Protein AF-A0A401PPB1-F1 (afdb_monomer)

Radius of gyration: 27.44 Å; Cα contacts (8 Å, |Δi|>4): 222; chains: 1; bounding box: 88×32×55 Å

InterPro domains:
  IPR040235 Nicolin-1 [PTHR31239] (3-130)

Foldseek 3Di:
DQFFKKKWWWALFFWKWKKFFADDPDPPDPDDPDVVNGDIDTFGDGDGQAPDSQDCHSRGDMDMDGQVSTPDRRPRTPDMDIDTDRPHPVPPDTDIHPIDTDHDPPPDPPPPPPVVVPPDDDDDDDDDDDDDDDDDDDD

Secondary structure (DSSP, 8-state):
--EEEEEEEEEB--EEEEEEEE----TT--S---GGG--EEEEEEEEES-SSTTSSTTTT-EEEEEGGGSSS---SEEEEEEEEE---TT-S--EEEEEEEEE--TTSSS---GGGGGGSPPPP---------------

Structure (mmCIF, N/CA/C/O backbone):
data_AF-A0A401PPB1-F1
#
_entry.id   AF-A0A401PPB1-F1
#
loop_
_atom_site.group_PDB
_atom_site.id
_atom_site.type_symbol
_atom_site.label_atom_id
_atom_site.label_alt_id
_atom_site.label_comp_id
_atom_site.label_asym_id
_atom_site.label_entity_id
_atom_site.label_seq_id
_atom_site.pdbx_PDB_ins_code
_atom_site.Cartn_x
_atom_site.Cartn_y
_atom_site.Cartn_z
_atom_site.occupancy
_atom_site.B_iso_or_equiv
_atom_site.auth_seq_id
_atom_site.auth_comp_id
_atom_site.auth_asym_id
_atom_site.auth_atom_id
_atom_site.pdbx_PDB_model_num
ATOM 1 N N . MET A 1 1 ? -7.202 10.306 14.010 1.00 86.56 1 MET A N 1
ATOM 2 C CA . MET A 1 1 ? -7.609 10.169 12.602 1.00 86.56 1 MET A CA 1
ATOM 3 C C . MET A 1 1 ? -8.567 8.999 12.480 1.00 86.56 1 MET A C 1
ATOM 5 O O . MET A 1 1 ? -8.222 7.904 12.927 1.00 86.56 1 MET A O 1
ATOM 9 N N . TYR A 1 2 ? -9.732 9.238 11.881 1.00 91.94 2 TYR A N 1
ATOM 10 C CA . TYR A 1 2 ? -10.663 8.191 11.450 1.00 91.94 2 TYR A CA 1
ATOM 11 C C . TYR A 1 2 ? -10.343 7.862 9.999 1.00 91.94 2 TYR A C 1
ATOM 13 O O . TYR A 1 2 ? -10.771 8.567 9.093 1.00 91.94 2 TYR A O 1
ATOM 21 N N . LEU A 1 3 ? -9.504 6.857 9.761 1.00 95.00 3 LEU A N 1
ATOM 22 C CA . LEU A 1 3 ? -8.960 6.630 8.425 1.00 95.00 3 LEU A CA 1
ATOM 23 C C . LEU A 1 3 ? -10.047 6.084 7.484 1.00 95.00 3 LEU A C 1
ATOM 25 O O . LEU A 1 3 ? -10.689 5.079 7.783 1.00 95.00 3 LEU A O 1
ATOM 29 N N . GLN A 1 4 ? -10.230 6.731 6.337 1.00 96.12 4 GLN A N 1
ATOM 30 C CA . GLN A 1 4 ? -11.158 6.293 5.295 1.00 96.12 4 GLN A CA 1
ATOM 31 C C . GLN A 1 4 ? -10.423 5.623 4.138 1.00 96.12 4 GLN A C 1
ATOM 33 O O . GLN A 1 4 ? -10.776 4.516 3.737 1.00 96.12 4 GLN A O 1
ATOM 38 N N . THR A 1 5 ? -9.385 6.276 3.616 1.00 97.56 5 THR A N 1
ATOM 39 C CA . THR A 1 5 ? -8.666 5.787 2.435 1.00 97.56 5 THR A CA 1
ATOM 40 C C . THR A 1 5 ? -7.186 6.130 2.523 1.00 97.56 5 THR A C 1
ATOM 42 O O . THR A 1 5 ? -6.830 7.239 2.918 1.00 97.56 5 THR A O 1
ATOM 45 N N . ILE A 1 6 ? -6.321 5.201 2.110 1.00 98.31 6 ILE A N 1
ATOM 46 C CA . ILE A 1 6 ? -4.908 5.466 1.811 1.00 98.31 6 ILE A CA 1
ATOM 47 C C . ILE A 1 6 ? -4.720 5.336 0.302 1.00 98.31 6 ILE A C 1
ATOM 49 O O . ILE A 1 6 ? -4.982 4.272 -0.254 1.00 98.31 6 ILE A O 1
ATOM 53 N N . THR A 1 7 ? -4.215 6.374 -0.355 1.00 98.62 7 THR A N 1
ATOM 54 C CA . THR A 1 7 ? -3.801 6.299 -1.761 1.00 98.62 7 THR A CA 1
ATOM 55 C C . THR A 1 7 ? -2.306 6.509 -1.883 1.00 98.62 7 THR A C 1
ATOM 57 O O . THR A 1 7 ? -1.735 7.289 -1.124 1.00 98.62 7 THR A O 1
ATOM 60 N N . PHE A 1 8 ? -1.673 5.846 -2.838 1.00 98.81 8 PHE A N 1
ATOM 61 C CA . PHE A 1 8 ? -0.248 6.007 -3.116 1.00 98.81 8 PHE A CA 1
ATOM 62 C C . PHE A 1 8 ? 0.065 5.545 -4.538 1.00 98.81 8 PHE A C 1
ATOM 64 O O . PHE A 1 8 ? -0.687 4.768 -5.134 1.00 98.81 8 PHE A O 1
ATOM 71 N N . LYS A 1 9 ? 1.197 5.999 -5.066 1.00 98.75 9 LYS A N 1
ATOM 72 C CA . LYS A 1 9 ? 1.798 5.473 -6.287 1.00 98.75 9 LYS A CA 1
ATOM 73 C C . LYS A 1 9 ? 2.811 4.397 -5.917 1.00 98.75 9 LYS A C 1
ATOM 75 O O . LYS A 1 9 ? 3.639 4.600 -5.029 1.00 98.75 9 LYS A O 1
ATOM 80 N N . ASN A 1 10 ? 2.744 3.240 -6.561 1.00 98.50 10 ASN A N 1
ATOM 81 C CA . ASN A 1 10 ? 3.783 2.232 -6.405 1.00 98.50 10 ASN A CA 1
ATOM 82 C C . ASN A 1 10 ? 5.070 2.686 -7.107 1.00 98.50 10 ASN A C 1
ATOM 84 O O . ASN A 1 10 ? 5.008 3.332 -8.150 1.00 98.50 10 ASN A O 1
ATOM 88 N N . TYR A 1 11 ? 6.220 2.323 -6.546 1.00 98.25 11 TYR A N 1
ATOM 89 C CA . TYR A 1 11 ? 7.512 2.427 -7.212 1.00 98.25 11 TYR A CA 1
ATOM 90 C C . TYR A 1 11 ? 8.297 1.137 -6.958 1.00 98.25 11 TYR A C 1
ATOM 92 O O . TYR A 1 11 ? 9.091 1.033 -6.023 1.00 98.25 11 TYR A O 1
ATOM 100 N N . TYR A 1 12 ? 8.024 0.112 -7.767 1.00 98.06 12 TYR A N 1
ATOM 101 C CA . TYR A 1 12 ? 8.669 -1.208 -7.707 1.00 98.06 12 TYR A CA 1
ATOM 102 C C . TYR A 1 12 ? 8.534 -1.948 -6.366 1.00 98.06 12 TYR A C 1
ATOM 104 O O . TYR A 1 12 ? 9.323 -2.846 -6.077 1.00 98.06 12 TYR A O 1
ATOM 112 N N . THR A 1 13 ? 7.541 -1.636 -5.530 1.00 98.44 13 THR A N 1
ATOM 113 C CA . THR A 1 13 ? 7.222 -2.470 -4.361 1.00 98.44 13 THR A CA 1
ATOM 114 C C . THR A 1 13 ? 6.334 -3.629 -4.806 1.00 98.44 13 THR A C 1
ATOM 116 O O . THR A 1 13 ? 5.322 -3.409 -5.465 1.00 98.44 13 THR A O 1
ATOM 119 N N . ALA A 1 14 ? 6.674 -4.867 -4.435 1.00 98.25 14 ALA A N 1
ATOM 120 C CA . ALA A 1 14 ? 5.863 -6.034 -4.789 1.00 98.25 14 ALA A CA 1
ATOM 121 C C . ALA A 1 14 ? 4.727 -6.289 -3.797 1.00 98.25 14 ALA A C 1
ATOM 123 O O . ALA A 1 14 ? 3.614 -6.616 -4.205 1.00 98.25 14 ALA A O 1
ATOM 124 N N . PHE A 1 15 ? 5.003 -6.142 -2.498 1.00 98.56 15 PHE A N 1
ATOM 125 C CA . PHE A 1 15 ? 4.017 -6.368 -1.447 1.00 98.56 15 PHE A CA 1
ATOM 126 C C . PHE A 1 15 ? 4.021 -5.252 -0.411 1.00 98.56 15 PHE A C 1
ATOM 128 O O . PHE A 1 15 ? 5.080 -4.817 0.048 1.00 98.56 15 PHE A O 1
ATOM 135 N N . LEU A 1 16 ? 2.823 -4.872 0.027 1.00 98.69 16 LEU A N 1
ATOM 136 C CA . LEU A 1 16 ? 2.601 -3.902 1.091 1.00 98.69 16 LEU A CA 1
ATOM 137 C C . LEU A 1 16 ? 1.885 -4.553 2.279 1.00 98.69 16 LEU A C 1
ATOM 139 O O . LEU A 1 16 ? 0.871 -5.234 2.139 1.00 98.69 16 LEU A O 1
ATOM 143 N N . THR A 1 17 ? 2.397 -4.316 3.482 1.00 98.75 17 THR A N 1
ATOM 144 C CA . THR A 1 17 ? 1.679 -4.579 4.736 1.00 98.75 17 THR A CA 1
ATOM 145 C C . THR A 1 17 ? 1.489 -3.264 5.477 1.00 98.75 17 THR A C 1
ATOM 147 O O . THR A 1 17 ? 2.457 -2.542 5.709 1.00 98.75 17 THR A O 1
ATOM 150 N N . VAL A 1 18 ? 0.257 -2.973 5.892 1.00 98.50 18 VAL A N 1
ATOM 151 C CA . VAL A 1 18 ? -0.082 -1.766 6.653 1.00 98.50 18 VAL A CA 1
ATOM 152 C C . VAL A 1 18 ? -0.394 -2.153 8.091 1.00 98.50 18 VAL A C 1
ATOM 154 O O . VAL A 1 18 ? -1.207 -3.043 8.364 1.00 98.50 18 VAL A O 1
ATOM 157 N N . ARG A 1 19 ? 0.274 -1.487 9.033 1.00 97.94 19 ARG A N 1
ATOM 158 C CA . ARG A 1 19 ? 0.014 -1.626 10.468 1.00 97.94 19 ARG A CA 1
ATOM 159 C C . ARG A 1 19 ? -0.388 -0.286 11.049 1.00 97.94 19 ARG A C 1
ATOM 161 O O . ARG A 1 19 ? 0.222 0.732 10.741 1.00 97.94 19 ARG A O 1
ATOM 168 N N . LEU A 1 20 ? -1.371 -0.316 11.934 1.00 95.94 20 LEU A N 1
ATOM 169 C CA . LEU A 1 20 ? -1.882 0.850 12.632 1.00 95.94 20 LEU A CA 1
ATOM 170 C C . LEU A 1 20 ? -1.549 0.744 14.112 1.00 95.94 20 LEU A C 1
ATOM 172 O O . LEU A 1 20 ? -1.615 -0.331 14.720 1.00 95.94 20 LEU A O 1
ATOM 176 N N . GLN A 1 21 ? -1.208 1.887 14.682 1.00 93.31 21 GLN A N 1
ATOM 177 C CA . GLN A 1 21 ? -1.150 2.107 16.111 1.00 93.31 21 GLN A CA 1
ATOM 178 C C . GLN A 1 21 ? -2.316 3.028 16.469 1.00 93.31 21 GLN A C 1
ATOM 180 O O . GLN A 1 21 ? -2.421 4.126 15.922 1.00 93.31 21 GLN A O 1
ATOM 185 N N . ARG A 1 22 ? -3.204 2.563 17.348 1.00 88.56 22 ARG A N 1
ATOM 186 C CA . ARG A 1 22 ? -4.431 3.271 17.736 1.00 88.56 22 ARG A CA 1
ATOM 187 C C . ARG A 1 22 ? -4.371 3.679 19.198 1.00 88.56 22 ARG A C 1
ATOM 189 O O . ARG A 1 22 ? -3.715 2.989 19.986 1.00 88.56 22 ARG A O 1
ATOM 196 N N . ARG A 1 23 ? -5.060 4.760 19.560 1.00 81.50 23 ARG A N 1
ATOM 197 C CA . ARG A 1 23 ? -5.293 5.087 20.970 1.00 81.50 23 ARG A CA 1
ATOM 198 C C . ARG A 1 23 ? -6.114 3.962 21.601 1.00 81.50 23 ARG A C 1
ATOM 200 O O . ARG A 1 23 ? -7.036 3.439 20.987 1.00 81.50 23 ARG A O 1
ATOM 207 N N . VAL A 1 24 ? -5.741 3.556 22.808 1.00 70.75 24 VAL A N 1
ATOM 208 C CA . VAL A 1 24 ? -6.564 2.655 23.614 1.00 70.75 24 VAL A CA 1
ATOM 209 C C . VAL A 1 24 ? -7.374 3.540 24.545 1.00 70.75 24 VAL A C 1
ATOM 211 O O . VAL A 1 24 ? -6.808 4.174 25.431 1.00 70.75 24 VAL A O 1
ATOM 214 N N . THR A 1 25 ? -8.676 3.625 24.311 1.00 61.09 25 THR A N 1
ATOM 215 C CA . THR A 1 25 ? -9.634 4.208 25.247 1.00 61.09 25 THR A CA 1
ATOM 216 C C . THR A 1 25 ? -10.049 3.112 26.220 1.00 61.09 25 THR A C 1
ATOM 218 O O . THR A 1 25 ? -10.991 2.365 25.985 1.00 61.09 25 THR A O 1
ATOM 221 N N . THR A 1 26 ? -9.294 2.952 27.305 1.00 56.06 26 THR A N 1
ATOM 222 C CA . THR A 1 26 ? -9.817 2.226 28.466 1.00 56.06 26 THR A CA 1
ATOM 223 C C . THR A 1 26 ? -10.638 3.234 29.257 1.00 56.06 26 THR A C 1
ATOM 225 O O . THR A 1 26 ? -10.080 4.219 29.742 1.00 56.06 26 THR A O 1
ATOM 228 N N . GLU A 1 27 ? -11.950 3.029 29.348 1.00 49.94 27 GLU A N 1
ATOM 229 C CA . GLU A 1 27 ? -12.825 3.853 30.184 1.00 49.94 27 GLU A CA 1
ATOM 230 C C . GLU A 1 27 ? -12.247 3.919 31.613 1.00 49.94 27 GLU A C 1
ATOM 232 O O . GLU A 1 27 ? -12.079 2.893 32.271 1.00 49.94 27 GLU A O 1
ATOM 237 N N . GLY A 1 28 ? -11.872 5.121 32.067 1.00 50.34 28 GLY A N 1
ATOM 238 C CA . GLY A 1 28 ? -11.519 5.393 33.467 1.00 50.34 28 GLY A CA 1
ATOM 239 C C . GLY A 1 28 ? -10.039 5.577 33.834 1.00 50.34 28 GLY A C 1
ATOM 240 O O . GLY A 1 28 ? -9.770 5.849 35.001 1.00 50.34 28 GLY A O 1
ATOM 241 N N . VAL A 1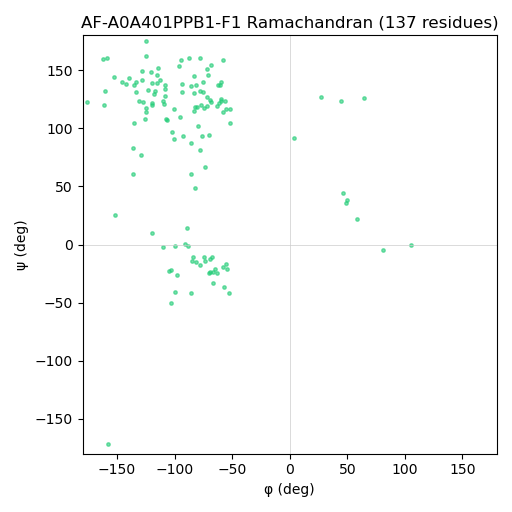 29 ? -9.070 5.491 32.911 1.00 51.81 29 VAL A N 1
ATOM 242 C CA . VAL A 1 29 ? -7.658 5.813 33.234 1.00 51.81 29 VAL A CA 1
ATOM 243 C C . VAL A 1 29 ? -7.082 6.800 32.222 1.00 51.81 29 VAL A C 1
ATOM 245 O O . VAL A 1 29 ? -6.293 6.455 31.344 1.00 51.81 29 VAL A O 1
ATOM 248 N N . GLU A 1 30 ? -7.462 8.067 32.370 1.00 49.19 30 GLU A N 1
ATOM 249 C CA . GLU A 1 30 ? -6.752 9.202 31.775 1.00 49.19 30 GLU A CA 1
ATOM 250 C C . GLU A 1 30 ? -5.446 9.454 32.542 1.00 49.19 30 GLU A C 1
ATOM 252 O O . GLU A 1 30 ? -5.271 10.457 33.221 1.00 49.19 30 GLU A O 1
ATOM 257 N N . MET A 1 31 ? -4.505 8.518 32.466 1.00 52.59 31 MET A N 1
ATOM 258 C CA . MET A 1 31 ? -3.129 8.774 32.874 1.00 52.59 31 MET A CA 1
ATOM 259 C C . MET A 1 31 ? -2.226 8.425 31.712 1.00 52.59 31 MET A C 1
ATOM 261 O O . MET A 1 31 ? -2.233 7.285 31.254 1.00 52.59 31 MET A O 1
ATOM 265 N N . ALA A 1 32 ? -1.521 9.457 31.231 1.00 56.03 32 ALA A N 1
ATOM 266 C CA . ALA A 1 32 ? -0.477 9.452 30.210 1.00 56.03 32 ALA A CA 1
ATOM 267 C C . ALA A 1 32 ? -0.268 8.068 29.586 1.00 56.03 32 ALA A C 1
ATOM 269 O O . ALA A 1 32 ? 0.496 7.267 30.122 1.00 56.03 32 ALA A O 1
ATOM 270 N N . VAL A 1 33 ? -0.981 7.782 28.486 1.00 58.00 33 VAL A N 1
ATOM 271 C CA . VAL A 1 33 ? -0.863 6.507 27.769 1.00 58.00 33 VAL A CA 1
ATOM 272 C C . VAL A 1 33 ? 0.615 6.283 27.484 1.00 58.00 33 VAL A C 1
ATOM 274 O O . VAL A 1 33 ? 1.196 6.943 26.617 1.00 58.00 33 VAL A O 1
ATOM 277 N N . ASP A 1 34 ? 1.237 5.382 28.243 1.00 57.69 34 ASP A N 1
ATOM 278 C CA . ASP A 1 34 ? 2.617 5.004 28.005 1.00 57.69 34 ASP A CA 1
ATOM 279 C C . ASP A 1 34 ? 2.673 4.519 26.556 1.00 57.69 34 ASP A C 1
ATOM 281 O O . ASP A 1 34 ? 1.926 3.617 26.160 1.00 57.69 34 ASP A O 1
ATOM 285 N N . ARG A 1 35 ? 3.535 5.124 25.729 1.00 58.19 35 ARG A N 1
ATOM 286 C CA . ARG A 1 35 ? 3.694 4.704 24.329 1.00 58.19 35 ARG A CA 1
ATOM 287 C C . ARG A 1 35 ? 4.012 3.207 24.232 1.00 58.19 35 ARG A C 1
ATOM 289 O O . ARG A 1 35 ? 3.752 2.615 23.186 1.00 58.19 35 ARG A O 1
ATOM 296 N N . ARG A 1 36 ? 4.516 2.584 25.308 1.00 58.88 36 ARG A N 1
ATOM 297 C CA . ARG A 1 36 ? 4.718 1.130 25.429 1.00 58.88 36 ARG A CA 1
ATOM 298 C C . ARG A 1 36 ? 3.422 0.308 25.369 1.00 58.88 36 ARG A C 1
ATOM 300 O O . ARG A 1 36 ? 3.476 -0.850 24.964 1.00 58.88 36 ARG A O 1
ATOM 307 N N . LEU A 1 37 ? 2.264 0.875 25.715 1.00 63.25 37 LEU A N 1
ATOM 308 C CA . LEU A 1 37 ? 0.956 0.201 25.658 1.00 63.25 37 LEU A CA 1
ATOM 309 C C . LEU A 1 37 ? 0.292 0.267 24.275 1.00 63.25 37 LEU A C 1
ATOM 311 O O . LEU A 1 37 ? -0.644 -0.485 23.993 1.00 63.25 37 LEU A O 1
ATOM 315 N N . LEU A 1 38 ? 0.785 1.126 23.382 1.00 74.19 38 LEU A N 1
ATOM 316 C CA . LEU A 1 38 ? 0.245 1.281 22.039 1.00 74.19 38 LEU A CA 1
ATOM 317 C C . LEU A 1 38 ? 0.681 0.112 21.134 1.00 74.19 38 LEU A C 1
ATOM 319 O O . LEU A 1 38 ? 1.742 0.140 20.502 1.00 74.19 38 LEU A O 1
ATOM 323 N N . LYS A 1 39 ? -0.155 -0.928 21.052 1.00 84.75 39 LYS A N 1
ATOM 324 C CA . LYS A 1 39 ? 0.118 -2.136 20.257 1.00 84.75 39 LYS A CA 1
ATOM 325 C C . LYS A 1 39 ? -0.130 -1.916 18.760 1.00 84.75 39 LYS A C 1
ATOM 327 O O . LYS A 1 39 ? -1.189 -1.454 18.345 1.00 84.75 39 LYS A O 1
ATOM 332 N N . TRP A 1 40 ? 0.831 -2.338 17.938 1.00 93.50 40 TRP A N 1
ATOM 333 C CA . TRP A 1 40 ? 0.714 -2.358 16.478 1.00 93.50 40 TRP A CA 1
ATOM 334 C C . TRP A 1 40 ? -0.197 -3.489 15.998 1.00 93.50 40 TRP A C 1
ATOM 336 O O . TRP A 1 40 ? 0.169 -4.664 16.118 1.00 93.50 40 TRP A O 1
ATOM 346 N N . LYS A 1 41 ? -1.311 -3.151 15.349 1.00 95.31 41 LYS A N 1
ATOM 347 C CA . LYS A 1 41 ? -2.213 -4.121 14.709 1.00 95.31 41 LYS A CA 1
ATOM 348 C C . LYS A 1 41 ? -2.098 -4.034 13.188 1.00 95.31 41 LYS A C 1
ATOM 350 O O . LYS A 1 41 ? -2.017 -2.947 12.633 1.00 95.31 41 LYS A O 1
ATOM 355 N N . THR A 1 42 ? -2.062 -5.174 12.508 1.00 97.81 42 THR A N 1
ATOM 356 C CA . THR A 1 42 ? -2.011 -5.233 11.038 1.00 97.81 42 THR A CA 1
ATOM 357 C C . THR A 1 42 ? -3.409 -5.043 10.465 1.00 97.81 42 THR A C 1
ATOM 359 O O . THR A 1 42 ? -4.267 -5.873 10.751 1.00 97.81 42 THR A O 1
ATOM 362 N N . CYS A 1 43 ? -3.631 -3.984 9.681 1.00 97.19 43 CYS A N 1
ATOM 363 C CA . CYS A 1 43 ? -4.916 -3.729 9.019 1.00 97.19 43 CYS A CA 1
ATOM 364 C C . CYS A 1 43 ? -4.931 -4.205 7.561 1.00 97.19 43 CYS A C 1
ATOM 366 O O . CYS A 1 43 ? -5.985 -4.577 7.073 1.00 97.19 43 CYS A O 1
ATOM 368 N N . ILE A 1 44 ? -3.773 -4.280 6.898 1.00 98.38 44 ILE A N 1
ATOM 369 C CA . ILE A 1 44 ? -3.608 -4.879 5.566 1.00 98.38 44 ILE A CA 1
ATOM 370 C C . ILE A 1 44 ? -2.385 -5.782 5.611 1.00 98.38 44 ILE A C 1
ATOM 372 O O . ILE A 1 44 ? -1.329 -5.369 6.093 1.00 98.38 44 ILE A O 1
ATOM 376 N N . ARG A 1 45 ? -2.503 -7.016 5.118 1.00 98.19 45 ARG A N 1
ATOM 377 C CA . ARG A 1 45 ? -1.423 -8.008 5.152 1.00 98.19 45 ARG A CA 1
ATOM 378 C C . ARG A 1 45 ? -1.045 -8.430 3.738 1.00 98.19 45 ARG A C 1
ATOM 380 O O . ARG A 1 45 ? -1.879 -8.993 3.046 1.00 98.19 45 ARG A O 1
ATOM 387 N N . ASN A 1 46 ? 0.225 -8.242 3.376 1.00 97.69 46 ASN A N 1
ATOM 388 C CA . ASN A 1 46 ? 0.820 -8.701 2.114 1.00 97.69 46 ASN A CA 1
ATOM 389 C C . ASN A 1 46 ? -0.039 -8.399 0.867 1.00 97.69 46 ASN A C 1
ATOM 391 O O . ASN A 1 46 ? -0.199 -9.262 0.007 1.00 97.69 46 ASN A O 1
ATOM 395 N N . MET A 1 47 ? -0.585 -7.186 0.761 1.00 98.31 47 MET A N 1
ATOM 396 C CA . MET A 1 47 ? -1.279 -6.737 -0.446 1.00 98.31 47 MET A CA 1
ATOM 397 C C . MET A 1 47 ? -0.311 -6.783 -1.630 1.00 98.31 47 MET A C 1
ATOM 399 O O . MET A 1 47 ? 0.762 -6.183 -1.565 1.00 98.31 47 MET A O 1
ATOM 403 N N . CYS A 1 48 ? -0.684 -7.509 -2.683 1.00 98.19 48 CYS A N 1
ATOM 404 C CA . CYS A 1 48 ? 0.104 -7.635 -3.903 1.00 98.19 48 CYS A CA 1
ATOM 405 C C . CYS A 1 48 ? -0.037 -6.363 -4.749 1.00 98.19 48 CYS A C 1
ATOM 407 O O . CYS A 1 48 ? -1.145 -6.005 -5.143 1.00 98.19 48 CYS A O 1
ATOM 409 N N . LEU A 1 49 ? 1.082 -5.688 -5.009 1.00 98.38 49 LEU A N 1
ATOM 410 C CA . LEU A 1 49 ? 1.161 -4.495 -5.855 1.00 98.38 49 LEU A CA 1
ATOM 411 C C . LEU A 1 49 ? 1.784 -4.801 -7.227 1.00 98.38 49 LEU A C 1
ATOM 413 O O . LEU A 1 49 ? 1.532 -4.090 -8.194 1.00 98.38 49 LEU A O 1
ATOM 417 N N . MET A 1 50 ? 2.573 -5.876 -7.329 1.00 98.00 50 MET A N 1
ATOM 418 C CA . MET A 1 50 ? 3.137 -6.369 -8.589 1.00 98.00 50 MET A CA 1
ATOM 419 C C . MET A 1 50 ? 2.757 -7.843 -8.771 1.00 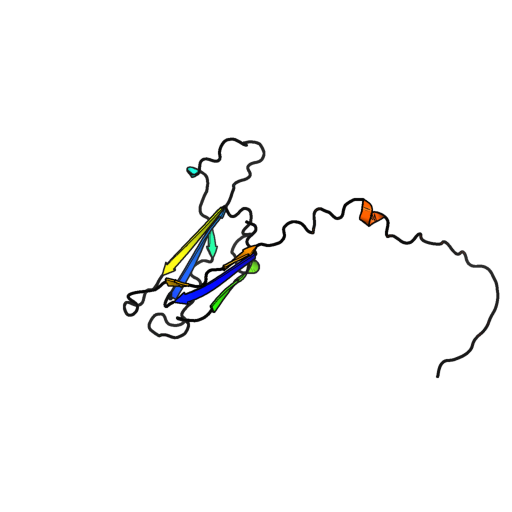98.00 50 MET A C 1
ATOM 421 O O . MET A 1 50 ? 3.247 -8.675 -8.004 1.00 98.00 50 MET A O 1
ATOM 425 N N . PRO A 1 51 ? 1.937 -8.201 -9.780 1.00 96.81 51 PRO A N 1
ATOM 426 C CA . PRO A 1 51 ? 1.527 -9.588 -10.020 1.00 96.81 51 PRO A CA 1
ATOM 427 C C . PRO A 1 51 ? 2.711 -10.539 -10.218 1.00 96.81 51 PRO A C 1
ATOM 429 O O . PRO A 1 51 ? 2.685 -11.678 -9.760 1.00 96.81 51 PRO A O 1
ATOM 432 N N . ASN A 1 52 ? 3.765 -10.050 -10.874 1.00 96.75 52 ASN A N 1
ATOM 433 C CA . ASN A 1 52 ? 5.050 -10.723 -10.962 1.00 96.75 52 ASN A CA 1
ATOM 434 C C . ASN A 1 52 ? 6.155 -9.762 -10.484 1.00 96.75 52 ASN A C 1
ATOM 436 O O . ASN A 1 52 ? 6.505 -8.832 -11.219 1.00 96.75 52 ASN A O 1
ATOM 440 N N . PRO A 1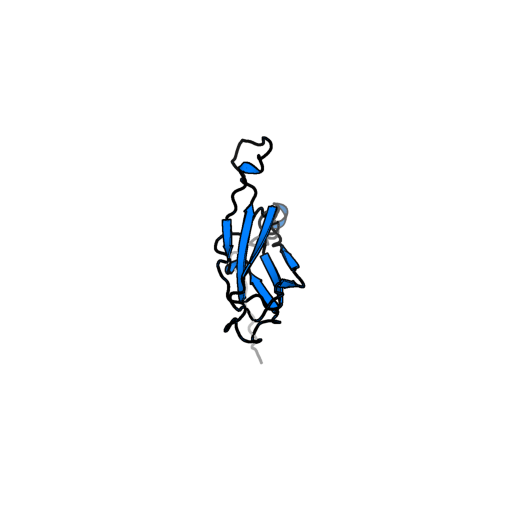 53 ? 6.737 -9.994 -9.291 1.00 96.50 53 PRO A N 1
ATOM 441 C CA . PRO A 1 53 ? 7.781 -9.147 -8.718 1.00 96.50 53 PRO A CA 1
ATOM 442 C C . PRO A 1 53 ? 9.032 -8.993 -9.587 1.00 96.50 53 PRO A C 1
ATOM 444 O O . PRO A 1 53 ? 9.791 -8.058 -9.373 1.00 96.50 53 PRO A O 1
ATOM 447 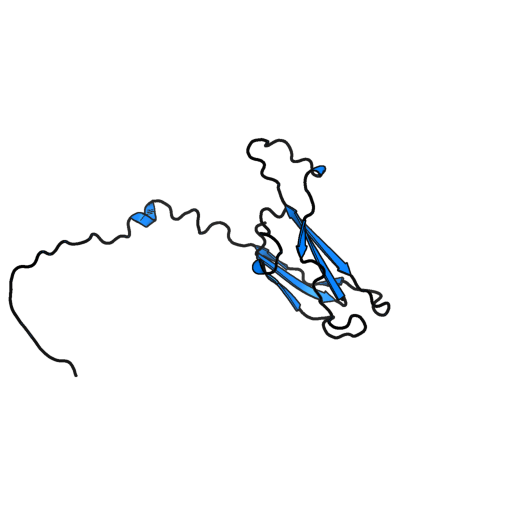N N . HIS A 1 54 ? 9.272 -9.883 -10.553 1.00 96.56 54 HIS A N 1
ATOM 448 C CA . HIS A 1 54 ? 10.447 -9.846 -11.431 1.00 96.56 54 HIS A CA 1
ATOM 449 C C . HIS A 1 54 ? 10.230 -9.055 -12.729 1.00 96.56 54 HIS A C 1
ATOM 451 O O . HIS A 1 54 ? 11.140 -8.966 -13.547 1.00 96.56 54 HIS A O 1
ATOM 457 N N . THR A 1 55 ? 9.041 -8.486 -12.931 1.00 95.44 55 THR A N 1
ATOM 458 C CA . THR A 1 55 ? 8.684 -7.717 -14.135 1.00 95.44 55 THR A CA 1
ATOM 459 C C . THR A 1 55 ? 8.189 -6.332 -13.756 1.00 95.44 55 THR A C 1
ATOM 461 O O . THR A 1 55 ? 7.790 -6.119 -12.620 1.00 95.44 55 THR A O 1
ATOM 464 N N . GLU A 1 56 ? 8.172 -5.391 -14.695 1.00 95.50 56 GLU A N 1
ATOM 465 C CA . GLU A 1 56 ? 7.742 -4.013 -14.427 1.00 95.50 56 GLU A CA 1
ATOM 466 C C . GLU A 1 56 ? 6.218 -3.866 -14.248 1.00 95.50 56 GLU A C 1
ATOM 468 O O . GLU A 1 56 ? 5.743 -2.855 -13.742 1.00 95.50 56 GLU A O 1
ATOM 473 N N . ASN A 1 57 ? 5.419 -4.871 -14.614 1.00 96.94 57 ASN A N 1
ATOM 474 C CA . ASN A 1 57 ? 3.963 -4.757 -14.567 1.00 96.94 57 ASN A CA 1
ATOM 475 C C . ASN A 1 57 ? 3.442 -4.452 -13.144 1.00 96.94 57 ASN A C 1
ATOM 477 O O . ASN A 1 57 ? 3.714 -5.192 -12.196 1.00 96.94 57 ASN A O 1
ATOM 481 N N . GLY A 1 58 ? 2.669 -3.370 -13.005 1.00 93.56 58 GLY A N 1
ATOM 482 C CA . GLY A 1 58 ? 2.136 -2.887 -11.725 1.00 93.56 58 GLY A CA 1
ATOM 48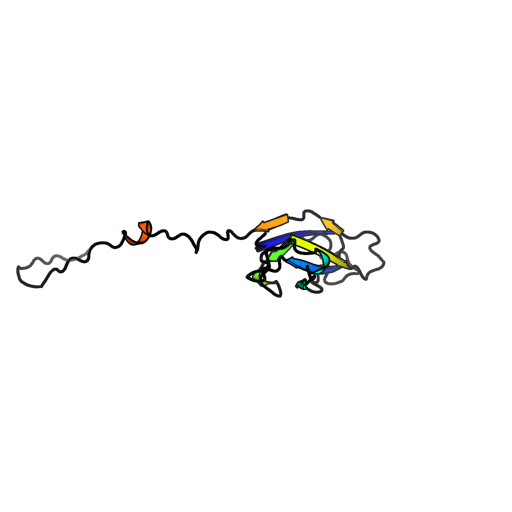3 C C . GLY A 1 58 ? 3.113 -2.059 -10.878 1.00 93.56 58 GLY A C 1
ATOM 484 O O . GLY A 1 58 ? 2.718 -1.522 -9.840 1.00 93.56 58 GLY A O 1
ATOM 485 N N . SER A 1 59 ? 4.374 -1.910 -11.301 1.00 95.81 59 SER A N 1
ATOM 486 C CA . SER A 1 59 ? 5.417 -1.229 -10.519 1.00 95.81 59 SER A CA 1
ATOM 487 C C . SER A 1 59 ? 5.179 0.272 -10.339 1.00 95.81 59 SER A C 1
ATOM 489 O O . SER A 1 59 ? 5.699 0.823 -9.376 1.00 95.81 59 SER A O 1
ATOM 491 N N . GLN A 1 60 ? 4.401 0.903 -11.230 1.00 97.12 60 GLN A N 1
ATOM 492 C CA . GLN A 1 60 ? 4.120 2.348 -11.276 1.00 97.12 60 GLN A CA 1
ATOM 493 C C . GLN A 1 60 ? 2.624 2.685 -11.131 1.00 97.12 60 GLN A C 1
ATOM 495 O O . GLN A 1 60 ? 2.210 3.822 -11.365 1.00 97.12 60 GLN A O 1
ATOM 500 N N . ASN A 1 61 ? 1.789 1.702 -10.781 1.00 98.38 61 ASN A N 1
ATOM 501 C CA . ASN A 1 61 ? 0.347 1.904 -10.677 1.00 98.38 61 ASN A CA 1
ATOM 502 C C . ASN A 1 61 ? -0.015 2.744 -9.445 1.00 98.38 61 ASN A C 1
ATOM 504 O O . ASN A 1 61 ? 0.642 2.671 -8.405 1.00 98.38 61 ASN A O 1
ATOM 508 N N . TYR A 1 62 ? -1.121 3.482 -9.542 1.00 98.62 62 TYR A N 1
ATOM 509 C CA . TYR A 1 62 ? -1.777 4.057 -8.373 1.00 98.62 62 TYR A CA 1
ATOM 510 C C . TYR A 1 62 ? -2.653 3.011 -7.689 1.00 98.62 62 TYR A C 1
ATOM 512 O O . TYR A 1 62 ? -3.391 2.271 -8.343 1.00 98.62 62 TYR A O 1
ATOM 520 N N . PHE A 1 63 ? -2.587 2.987 -6.363 1.00 98.56 63 PHE A N 1
ATOM 521 C CA . PHE A 1 63 ? -3.393 2.126 -5.513 1.00 98.56 63 PHE A CA 1
ATOM 522 C C . PHE A 1 63 ? -4.227 2.961 -4.550 1.00 98.56 63 PHE A C 1
ATOM 524 O O . PHE A 1 63 ? -3.811 4.029 -4.098 1.00 98.56 63 PHE A O 1
ATOM 531 N N . SER A 1 64 ? -5.398 2.429 -4.217 1.00 98.38 64 SER A N 1
ATOM 532 C CA . SER A 1 64 ? -6.293 2.963 -3.201 1.00 98.38 64 SER A CA 1
ATOM 533 C C . SER A 1 64 ? -6.697 1.823 -2.280 1.00 98.38 64 SER A C 1
ATOM 535 O O . SER A 1 64 ? -7.205 0.807 -2.750 1.00 98.38 64 SER A O 1
ATOM 537 N N . ILE A 1 65 ? -6.442 1.995 -0.986 1.00 98.25 65 ILE A N 1
ATOM 538 C CA . ILE A 1 65 ? -6.869 1.091 0.077 1.00 98.25 65 ILE A CA 1
ATOM 539 C C . ILE A 1 65 ? -7.995 1.786 0.821 1.00 98.25 65 ILE A C 1
ATOM 541 O O . ILE A 1 65 ? -7.744 2.747 1.553 1.00 98.25 65 ILE A O 1
ATOM 545 N N . SER A 1 66 ? -9.216 1.310 0.629 1.00 97.38 66 SER A N 1
ATOM 546 C CA . SER A 1 66 ? -10.393 1.821 1.320 1.00 97.38 66 SER A CA 1
ATOM 547 C C . SER A 1 66 ? -10.612 1.109 2.656 1.00 97.38 66 SER A C 1
ATOM 549 O O . SER A 1 66 ? -10.073 0.032 2.927 1.00 97.38 66 SER A O 1
ATOM 551 N N . ARG A 1 67 ? -11.387 1.751 3.528 1.00 96.06 67 ARG A N 1
ATOM 552 C CA . ARG A 1 67 ? -11.700 1.291 4.884 1.00 96.06 67 ARG A CA 1
ATOM 553 C C . ARG A 1 67 ? -12.255 -0.134 4.937 1.00 96.06 67 ARG A C 1
ATOM 555 O O . ARG A 1 67 ? -11.828 -0.916 5.778 1.00 96.06 67 ARG A O 1
ATOM 562 N N . ASP A 1 68 ? -13.141 -0.479 4.011 1.00 96.00 68 ASP A N 1
ATOM 563 C CA . ASP A 1 68 ? -13.783 -1.793 3.866 1.00 96.00 68 ASP A CA 1
ATOM 564 C C . ASP A 1 68 ? -12.803 -2.924 3.519 1.00 96.00 68 ASP A C 1
ATOM 566 O O . ASP A 1 68 ? -13.076 -4.091 3.790 1.00 96.00 68 ASP A O 1
ATOM 570 N N . GLN A 1 69 ? -11.631 -2.594 2.972 1.00 96.88 69 GLN A N 1
ATOM 571 C CA . GLN A 1 69 ? -10.577 -3.571 2.688 1.00 96.88 69 GLN A CA 1
ATOM 572 C C . GLN A 1 69 ? -9.703 -3.870 3.916 1.00 96.88 69 GLN A C 1
ATOM 574 O O . GLN A 1 69 ? -8.874 -4.786 3.881 1.00 96.88 69 GLN A O 1
ATOM 579 N N . MET A 1 70 ? -9.839 -3.094 4.998 1.00 97.06 70 MET A N 1
ATOM 580 C CA . MET A 1 70 ? -9.033 -3.248 6.205 1.00 97.06 70 MET A CA 1
ATOM 581 C C . MET A 1 70 ? -9.594 -4.336 7.123 1.00 97.06 70 MET A C 1
ATOM 583 O O . MET A 1 70 ? -10.793 -4.502 7.290 1.00 97.06 70 MET A O 1
ATOM 587 N N . LEU A 1 71 ? -8.699 -5.058 7.797 1.00 96.94 71 LEU A N 1
ATOM 588 C CA . LEU A 1 71 ? -9.053 -6.169 8.691 1.00 96.94 71 LEU A CA 1
ATOM 589 C C . LEU A 1 71 ? -9.817 -5.745 9.962 1.00 96.94 71 LEU A C 1
ATOM 591 O O . LEU A 1 71 ? -10.245 -6.608 10.727 1.00 96.94 71 LEU A O 1
ATOM 595 N N . PHE A 1 72 ? -9.895 -4.447 10.253 1.00 94.12 72 PHE A N 1
ATOM 596 C CA . PHE A 1 72 ? -10.629 -3.875 11.379 1.00 94.12 72 PHE A CA 1
ATOM 597 C C . PHE A 1 72 ? -10.858 -2.377 11.147 1.00 94.12 72 PHE A C 1
ATOM 599 O O . PHE A 1 72 ? -10.072 -1.748 10.438 1.00 94.12 72 PHE A O 1
ATOM 606 N N . GLU A 1 73 ? -11.845 -1.802 11.841 1.00 93.12 73 GLU A N 1
ATOM 607 C CA . GLU A 1 73 ? -12.155 -0.366 11.792 1.00 93.12 73 GLU A CA 1
ATOM 608 C C . GLU A 1 73 ? -10.946 0.504 12.207 1.00 93.12 73 GLU A C 1
ATOM 610 O O . GLU A 1 73 ? -10.471 0.433 13.358 1.00 93.12 73 GLU A O 1
ATOM 615 N N . PRO A 1 74 ? -10.386 1.302 11.282 1.00 93.50 74 PRO A N 1
ATOM 616 C CA . PRO A 1 74 ? -9.163 2.063 11.499 1.00 93.50 74 PRO A CA 1
ATOM 617 C C . PRO A 1 74 ? -9.453 3.416 12.173 1.00 93.50 74 PRO A C 1
ATOM 619 O O . PRO A 1 74 ? -9.136 4.482 11.639 1.00 93.50 74 PRO A O 1
ATOM 622 N N . ASP A 1 75 ? -10.029 3.355 13.371 1.00 92.12 75 ASP A N 1
ATOM 623 C CA . ASP A 1 75 ? -10.372 4.524 14.188 1.00 92.12 75 ASP A CA 1
ATOM 624 C C . ASP A 1 75 ? -9.285 4.869 15.192 1.00 92.12 75 ASP A C 1
ATOM 626 O O . ASP A 1 75 ? -8.428 4.039 15.515 1.00 92.12 75 ASP A O 1
ATOM 630 N N . ASP A 1 76 ? -9.296 6.119 15.656 1.00 89.94 76 ASP A N 1
ATOM 631 C CA . ASP A 1 76 ? -8.320 6.645 16.611 1.00 89.94 76 ASP A CA 1
ATOM 632 C C . ASP A 1 76 ? -6.865 6.337 16.221 1.00 89.94 76 ASP A C 1
ATOM 634 O O . ASP A 1 76 ? -6.002 6.060 17.066 1.00 89.94 76 ASP A O 1
ATOM 638 N N . VAL A 1 77 ? -6.582 6.357 14.913 1.00 92.38 77 VAL A N 1
ATOM 639 C CA . VAL A 1 77 ? -5.251 6.071 14.382 1.00 92.38 77 VAL A CA 1
ATOM 640 C C . VAL A 1 77 ? -4.323 7.208 14.777 1.00 92.38 77 VAL A C 1
ATOM 642 O O . VAL A 1 77 ? -4.581 8.377 14.482 1.00 92.38 77 VAL A O 1
ATOM 645 N N . MET A 1 78 ? -3.240 6.831 15.450 1.00 92.50 78 MET A N 1
ATOM 646 C CA . MET A 1 78 ? -2.161 7.719 15.874 1.00 92.50 78 MET A CA 1
ATOM 647 C C . MET A 1 78 ? -0.972 7.618 14.919 1.00 92.50 78 MET A C 1
ATOM 649 O O . MET A 1 78 ? -0.368 8.627 14.576 1.00 92.50 78 MET A O 1
ATOM 653 N N . THR A 1 79 ? -0.648 6.396 14.480 1.00 94.31 79 THR A N 1
ATOM 654 C CA . THR A 1 79 ? 0.504 6.144 13.607 1.00 94.31 79 THR A CA 1
ATOM 655 C C . THR A 1 79 ? 0.179 5.067 12.580 1.00 94.31 79 THR A C 1
ATOM 657 O O . THR A 1 79 ? -0.380 4.019 12.918 1.00 94.31 79 THR A O 1
ATOM 660 N N . VAL A 1 80 ? 0.609 5.292 11.339 1.00 96.38 80 VAL A N 1
ATOM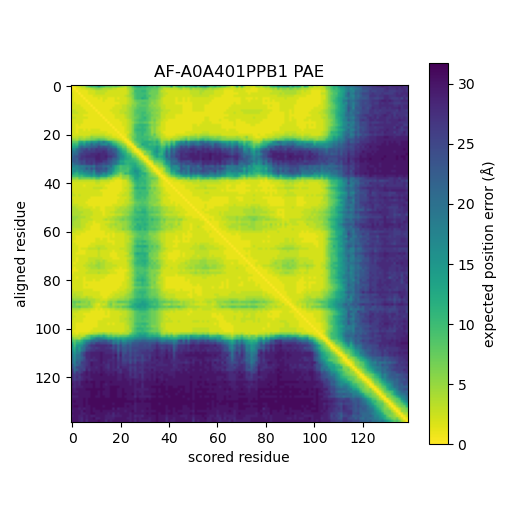 661 C CA . VAL A 1 80 ? 0.563 4.315 10.246 1.00 96.38 80 VAL A CA 1
ATOM 662 C C . VAL A 1 80 ? 1.981 3.839 9.947 1.00 96.38 80 VAL A C 1
ATOM 664 O O . VAL A 1 80 ? 2.908 4.638 9.850 1.00 96.38 80 VAL A O 1
ATOM 667 N N . ARG A 1 81 ? 2.164 2.527 9.797 1.00 97.56 81 ARG A N 1
ATOM 668 C CA . ARG A 1 81 ? 3.422 1.916 9.358 1.00 97.56 81 ARG A CA 1
ATOM 669 C C . ARG A 1 81 ? 3.186 1.145 8.070 1.00 97.56 81 ARG A C 1
ATOM 671 O O . ARG A 1 81 ? 2.417 0.184 8.057 1.00 97.56 81 ARG A O 1
ATOM 678 N N . LEU A 1 82 ? 3.903 1.546 7.028 1.00 98.38 82 LEU A N 1
ATOM 679 C CA . LEU A 1 82 ? 3.910 0.912 5.715 1.00 98.38 82 LEU A CA 1
ATOM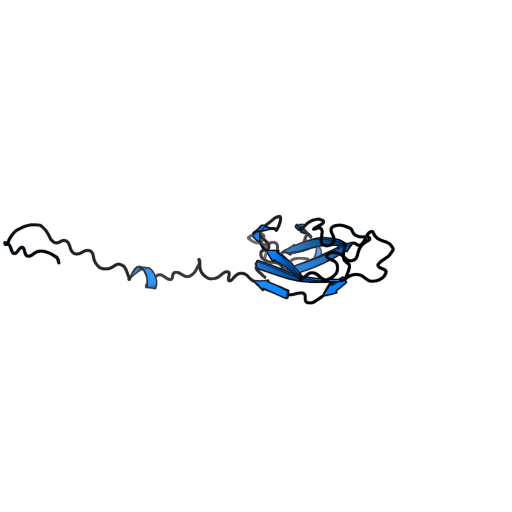 680 C C . LEU A 1 82 ? 5.164 0.039 5.630 1.00 98.38 82 LEU A C 1
ATOM 682 O O . LEU A 1 82 ? 6.281 0.525 5.777 1.00 98.38 82 LEU A O 1
ATOM 686 N N . ILE A 1 83 ? 4.973 -1.270 5.492 1.00 98.62 83 ILE A N 1
ATOM 687 C CA . ILE A 1 83 ? 6.055 -2.253 5.396 1.00 98.62 83 ILE A CA 1
ATOM 688 C C . ILE A 1 83 ? 6.098 -2.724 3.950 1.00 98.62 83 ILE A C 1
ATOM 690 O O . ILE A 1 83 ? 5.202 -3.443 3.501 1.00 98.62 83 ILE A O 1
ATOM 694 N N . LEU A 1 84 ? 7.139 -2.296 3.245 1.00 98.62 84 LEU A N 1
ATOM 695 C CA . LEU A 1 84 ? 7.354 -2.569 1.831 1.00 98.62 84 LEU A CA 1
ATOM 696 C C . LEU A 1 84 ? 8.230 -3.813 1.681 1.00 98.62 84 LEU A C 1
ATOM 698 O O . LEU A 1 84 ? 9.199 -3.989 2.423 1.00 98.62 84 LEU A O 1
ATOM 702 N N . ARG A 1 85 ? 7.897 -4.688 0.733 1.00 98.19 85 ARG A N 1
ATOM 703 C CA . ARG A 1 85 ? 8.702 -5.870 0.411 1.00 98.19 85 ARG A CA 1
ATOM 704 C C . ARG A 1 85 ? 8.849 -6.020 -1.092 1.00 98.19 85 ARG A C 1
ATOM 706 O O . ARG A 1 85 ? 7.869 -5.933 -1.830 1.00 98.19 85 ARG A O 1
ATOM 713 N N . GLN A 1 86 ? 10.065 -6.341 -1.509 1.00 97.75 86 GLN A N 1
ATOM 714 C CA . GLN A 1 86 ? 10.407 -6.660 -2.884 1.00 97.75 86 GLN A CA 1
ATOM 715 C C . GLN A 1 86 ? 11.304 -7.908 -2.886 1.00 97.75 86 GLN A C 1
ATOM 717 O O . GLN A 1 86 ? 12.450 -7.821 -2.453 1.00 97.75 86 GLN A O 1
ATOM 722 N N . PRO A 1 87 ? 10.781 -9.092 -3.261 1.00 97.12 87 PRO A N 1
ATOM 723 C CA . PRO A 1 87 ? 11.571 -10.322 -3.288 1.00 97.12 87 PRO A CA 1
ATOM 724 C C . PRO A 1 87 ? 12.486 -10.431 -4.514 1.00 97.12 87 PRO A C 1
ATOM 726 O O . PRO A 1 87 ? 13.397 -11.255 -4.512 1.00 97.12 87 PRO A O 1
ATOM 729 N N . SER A 1 88 ? 12.242 -9.650 -5.570 1.00 96.38 88 SER A N 1
ATOM 730 C CA . SER A 1 88 ? 13.082 -9.669 -6.762 1.00 96.38 88 SER A CA 1
ATOM 731 C C . SER A 1 88 ? 14.403 -8.939 -6.510 1.00 96.38 88 SER A C 1
ATOM 733 O O . SER A 1 88 ? 14.377 -7.789 -6.073 1.00 96.38 88 SER A O 1
ATOM 735 N N . PRO A 1 89 ? 15.552 -9.545 -6.858 1.00 93.69 89 PRO A N 1
ATOM 736 C CA . PRO A 1 89 ? 16.855 -8.893 -6.741 1.00 93.69 89 PRO A CA 1
ATOM 737 C C . PRO A 1 89 ? 17.087 -7.828 -7.824 1.00 93.69 89 PRO A C 1
ATOM 739 O O . PRO A 1 89 ? 18.052 -7.077 -7.743 1.00 93.69 89 PRO A O 1
ATOM 742 N N . VAL A 1 90 ? 16.223 -7.772 -8.846 1.00 95.12 90 VAL A N 1
ATOM 743 C CA . VAL A 1 90 ? 16.340 -6.837 -9.978 1.00 95.12 90 VAL A CA 1
ATOM 744 C C . VAL A 1 90 ? 16.137 -5.388 -9.526 1.00 95.12 90 VAL A C 1
ATOM 746 O O . VAL A 1 90 ? 16.767 -4.476 -10.054 1.00 95.12 90 VAL A O 1
ATOM 749 N N . TRP A 1 91 ? 15.281 -5.166 -8.527 1.00 94.19 91 TRP A N 1
ATOM 750 C CA . TRP A 1 91 ? 14.892 -3.827 -8.090 1.00 94.19 91 TRP A CA 1
ATOM 751 C C . TRP A 1 91 ? 15.664 -3.430 -6.833 1.00 94.19 91 TRP A C 1
ATOM 753 O O . TRP A 1 91 ? 15.241 -3.688 -5.707 1.00 94.19 91 TRP A O 1
ATOM 763 N N . LEU A 1 92 ? 16.812 -2.782 -7.035 1.00 90.75 92 LEU A N 1
ATOM 764 C CA . LEU A 1 92 ? 17.679 -2.310 -5.947 1.00 90.75 92 LEU A CA 1
ATOM 765 C C . LEU A 1 92 ? 17.061 -1.156 -5.148 1.00 90.75 92 LEU A C 1
ATOM 767 O O . LEU A 1 92 ? 17.413 -0.928 -3.993 1.00 90.75 92 LEU A O 1
ATOM 771 N N . THR A 1 93 ? 16.141 -0.417 -5.764 1.00 95.19 93 THR A N 1
ATOM 772 C CA . THR A 1 93 ? 15.400 0.669 -5.131 1.00 95.19 93 THR A CA 1
ATOM 773 C C . THR A 1 93 ? 13.920 0.437 -5.353 1.00 95.19 93 THR A C 1
ATOM 775 O O . THR A 1 93 ? 13.463 0.328 -6.488 1.00 95.19 93 THR A O 1
ATOM 778 N N . PHE A 1 94 ? 13.178 0.365 -4.255 1.00 97.81 94 PHE A N 1
ATOM 779 C CA . PHE A 1 94 ? 11.729 0.272 -4.265 1.00 97.81 94 PHE A CA 1
ATOM 780 C C . PHE A 1 94 ? 11.161 1.139 -3.150 1.00 97.81 94 PHE A C 1
ATOM 782 O O . PHE A 1 94 ? 11.741 1.255 -2.068 1.00 97.81 94 PHE A O 1
ATOM 789 N N . THR A 1 95 ? 10.027 1.763 -3.429 1.00 98.38 95 THR A N 1
ATOM 790 C CA . THR A 1 95 ? 9.308 2.603 -2.480 1.00 98.38 95 THR A CA 1
ATOM 791 C C . THR A 1 95 ? 7.839 2.711 -2.900 1.00 98.38 95 THR A C 1
ATOM 793 O O . THR A 1 95 ? 7.361 1.998 -3.788 1.00 98.38 95 THR A O 1
ATOM 796 N N . ILE A 1 96 ? 7.113 3.589 -2.227 1.00 98.38 96 ILE A N 1
ATOM 797 C CA . ILE A 1 96 ? 5.840 4.141 -2.666 1.00 98.38 96 ILE A CA 1
ATOM 798 C C . ILE A 1 96 ? 5.937 5.668 -2.581 1.00 98.38 96 ILE A C 1
ATOM 800 O O . ILE A 1 96 ? 6.650 6.207 -1.732 1.00 98.38 96 ILE A O 1
ATOM 804 N N . GLU A 1 97 ? 5.225 6.353 -3.461 1.00 98.31 97 GLU A N 1
ATOM 805 C CA . GLU A 1 97 ? 5.225 7.811 -3.599 1.00 98.31 97 GLU A CA 1
ATOM 806 C C . GLU A 1 97 ? 3.792 8.349 -3.496 1.00 98.31 97 GLU A C 1
ATOM 808 O O . GLU A 1 97 ? 2.835 7.578 -3.389 1.00 98.31 97 GLU A O 1
ATOM 813 N N . ASP A 1 98 ? 3.630 9.675 -3.506 1.00 98.31 98 ASP A N 1
ATOM 814 C CA . ASP A 1 98 ? 2.325 10.353 -3.529 1.00 98.31 98 ASP A CA 1
ATOM 815 C C . ASP A 1 98 ? 1.327 9.855 -2.470 1.00 98.31 98 ASP A C 1
ATOM 817 O O . ASP A 1 98 ? 0.127 9.722 -2.725 1.00 98.31 98 ASP A O 1
ATOM 821 N N . ILE A 1 99 ? 1.825 9.553 -1.269 1.00 98.50 99 ILE A N 1
ATOM 822 C CA . ILE A 1 99 ? 1.002 9.005 -0.193 1.00 98.50 99 ILE A CA 1
ATOM 823 C C . ILE A 1 99 ? 0.017 10.077 0.275 1.00 98.50 99 ILE A C 1
ATOM 825 O O . ILE A 1 99 ? 0.416 11.146 0.740 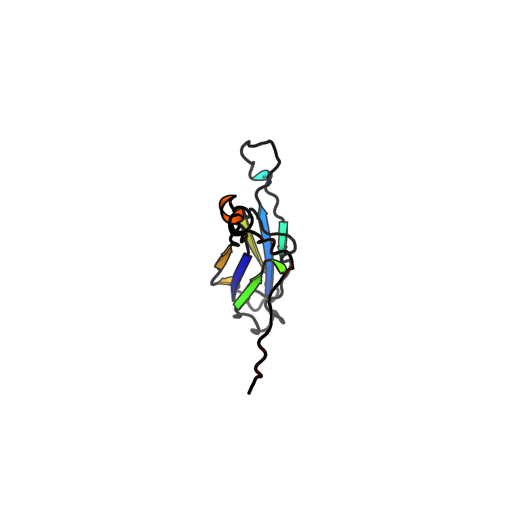1.00 98.50 99 ILE A O 1
ATOM 829 N N . LYS A 1 100 ? -1.275 9.765 0.207 1.00 98.19 100 LYS A N 1
ATOM 830 C CA . LYS A 1 100 ? -2.354 10.593 0.751 1.00 98.19 100 LYS A CA 1
ATOM 831 C C . LYS A 1 100 ? -3.241 9.738 1.640 1.00 98.19 100 LYS A C 1
ATOM 833 O O . LYS A 1 100 ? -3.496 8.570 1.347 1.00 98.19 100 LYS A O 1
ATOM 838 N N . MET A 1 101 ? -3.692 10.329 2.736 1.00 97.19 101 MET A N 1
ATOM 839 C CA . MET A 1 101 ? -4.622 9.709 3.672 1.00 97.19 101 MET A CA 1
ATOM 840 C C . MET A 1 101 ? -5.836 10.614 3.793 1.00 97.19 101 MET A C 1
ATOM 842 O O . MET A 1 101 ? -5.694 11.827 3.934 1.00 97.19 101 MET A O 1
ATOM 846 N N . TYR A 1 102 ? -7.012 10.010 3.709 1.00 96.25 102 TYR A N 1
ATOM 847 C CA . TYR A 1 102 ? -8.292 10.698 3.783 1.00 96.25 102 TYR A CA 1
ATOM 848 C C . TYR A 1 102 ? -9.029 10.229 5.027 1.00 96.25 102 TYR A C 1
ATOM 850 O O . TYR A 1 102 ? -9.006 9.035 5.341 1.00 96.25 102 TYR A O 1
ATOM 858 N N . GLU A 1 103 ? -9.666 11.162 5.728 1.00 93.56 103 GLU A N 1
ATOM 859 C CA . GLU A 1 103 ? -10.436 10.876 6.936 1.00 93.56 103 GLU A CA 1
ATOM 860 C C . GLU A 1 103 ? -11.928 10.708 6.624 1.00 93.56 103 GLU A C 1
ATOM 862 O O . GLU A 1 103 ? -12.432 11.244 5.636 1.00 93.56 103 GLU A O 1
ATOM 867 N N . CYS A 1 104 ? -12.627 9.951 7.466 1.00 87.62 104 CYS A N 1
ATOM 868 C CA . CYS A 1 104 ? -14.083 9.927 7.505 1.00 87.62 104 CYS A CA 1
ATOM 869 C C . CYS A 1 104 ? -14.572 11.062 8.413 1.00 87.62 104 CYS A C 1
ATOM 871 O O . CYS A 1 104 ? -14.029 11.256 9.503 1.00 87.62 104 CYS A O 1
ATOM 873 N N . ASP A 1 105 ? -15.602 11.788 7.977 1.00 79.25 105 ASP A N 1
ATOM 874 C CA . ASP A 1 105 ? -16.269 12.805 8.788 1.00 79.25 105 ASP A CA 1
ATOM 875 C C . ASP A 1 105 ? -17.044 12.107 9.910 1.00 79.25 105 ASP A C 1
ATOM 877 O O . ASP A 1 105 ? -18.179 11.656 9.745 1.00 79.25 105 ASP A O 1
ATOM 881 N N . HIS A 1 106 ? -16.414 11.981 11.072 1.00 61.25 106 HIS A N 1
ATOM 882 C CA . HIS A 1 106 ? -17.020 11.350 12.236 1.00 61.25 106 HIS A CA 1
ATOM 883 C C . HIS A 1 106 ? -17.919 12.346 12.993 1.00 61.25 106 HIS A C 1
ATOM 885 O O . HIS A 1 106 ? -17.777 12.505 14.202 1.00 61.25 106 HIS A O 1
ATOM 891 N N . ASP A 1 107 ? -18.810 13.055 12.284 1.00 52.31 107 ASP A N 1
ATOM 892 C CA . ASP A 1 107 ? -19.679 14.078 12.893 1.00 52.31 107 ASP A CA 1
ATOM 893 C C . ASP A 1 107 ? -21.036 14.310 12.192 1.00 52.31 107 ASP A C 1
ATOM 895 O O . ASP A 1 107 ? -21.630 15.382 12.298 1.00 52.31 107 ASP A O 1
ATOM 899 N N . LYS A 1 108 ? -21.577 13.313 11.475 1.00 51.41 108 LYS A N 1
ATOM 900 C CA . LYS A 1 108 ? -22.938 13.420 10.895 1.00 51.41 108 LYS A CA 1
ATOM 901 C C . LYS A 1 108 ? -24.026 12.652 11.644 1.00 51.41 108 LYS A C 1
ATOM 903 O O . LYS A 1 108 ? -25.177 13.067 11.589 1.00 51.41 108 LYS A O 1
ATOM 908 N N . ASP A 1 109 ? -23.667 11.639 12.434 1.00 52.97 109 ASP A N 1
ATOM 909 C CA . ASP A 1 109 ? -24.654 10.814 13.154 1.00 52.97 109 ASP A CA 1
ATOM 910 C C . ASP A 1 109 ? -24.846 11.192 14.633 1.00 52.97 109 ASP A C 1
ATOM 912 O O . ASP A 1 109 ? -25.686 10.607 15.314 1.00 52.97 109 ASP A O 1
ATOM 916 N N . LYS A 1 110 ? -24.110 12.183 15.162 1.00 53.56 110 LYS A N 1
ATOM 917 C CA . LYS A 1 110 ? -24.252 12.623 16.567 1.00 53.56 110 LYS A CA 1
ATOM 918 C C . LYS A 1 110 ? -24.874 14.001 16.780 1.00 53.56 110 LYS A C 1
ATOM 920 O O . LYS A 1 110 ? -25.128 14.358 17.928 1.00 53.56 110 LYS A O 1
ATOM 925 N N . VAL A 1 111 ? -25.213 14.741 15.722 1.00 48.88 111 VAL A N 1
ATOM 926 C CA . VAL A 1 111 ? -25.932 16.020 15.852 1.00 48.88 111 VAL A CA 1
ATOM 927 C C . VAL A 1 111 ? -27.057 16.133 14.822 1.00 48.88 111 VAL A C 1
ATOM 929 O O . VAL A 1 111 ? -27.139 17.081 14.048 1.00 48.88 111 VAL A O 1
ATOM 932 N N . GLN A 1 112 ? -28.021 15.214 14.876 1.00 50.38 112 GLN A N 1
ATOM 933 C CA . GLN A 1 112 ? -29.407 15.646 14.691 1.00 50.38 112 GLN A CA 1
ATOM 934 C C . GLN A 1 112 ? -29.834 16.265 16.026 1.00 50.38 112 GLN A C 1
ATOM 936 O O . GLN A 1 112 ? -30.364 15.601 16.912 1.00 50.38 112 GLN A O 1
ATOM 941 N N . GLY A 1 113 ? -29.462 17.531 16.238 1.00 53.59 113 GLY A N 1
ATOM 942 C CA . GLY A 1 113 ? -29.844 18.249 17.451 1.00 53.59 113 GLY A CA 1
ATOM 943 C C . GLY A 1 113 ? -31.377 18.289 17.602 1.00 53.59 113 GLY A C 1
ATOM 944 O O . GLY A 1 113 ? -32.085 18.185 16.598 1.00 53.59 113 GLY A O 1
ATOM 945 N N . PRO A 1 114 ? -31.914 18.507 18.820 1.00 56.78 114 PRO A N 1
ATOM 946 C CA . PRO A 1 114 ? -33.360 18.466 19.102 1.00 56.78 114 PRO A CA 1
ATOM 947 C C . PRO A 1 114 ? -34.222 19.397 18.227 1.00 56.78 114 PRO A C 1
ATOM 949 O O . PRO A 1 114 ? -35.439 19.254 18.165 1.00 56.78 114 PRO A O 1
ATOM 952 N N . TRP A 1 115 ? -33.593 20.367 17.562 1.00 60.62 115 TRP A N 1
ATOM 953 C CA . TRP A 1 115 ? -34.221 21.336 16.672 1.00 60.62 115 TRP A CA 1
ATOM 954 C C . TRP A 1 115 ? -34.733 20.732 15.352 1.00 60.62 115 TRP A C 1
ATOM 956 O O . TRP A 1 115 ? -35.669 21.275 14.773 1.00 60.62 115 TRP A O 1
ATOM 966 N N . LEU A 1 116 ? -34.181 19.603 14.886 1.00 54.72 116 LEU A N 1
ATOM 967 C CA . LEU A 1 116 ? -34.634 18.948 13.647 1.00 54.72 116 LEU A CA 1
ATOM 968 C C . LEU A 1 116 ? -35.886 18.078 13.840 1.00 54.72 116 LEU A C 1
ATOM 970 O O . LEU A 1 116 ? -36.571 17.772 12.866 1.00 54.72 116 LEU A O 1
ATOM 974 N N . SER A 1 117 ? -36.251 17.749 15.082 1.00 55.16 117 SER A N 1
ATOM 975 C CA . SER A 1 117 ? -37.480 17.004 15.398 1.00 55.16 117 SER A CA 1
ATOM 976 C C . SER A 1 117 ? -38.763 17.810 15.140 1.00 55.16 117 SER A C 1
ATOM 978 O O . SER A 1 117 ? -39.855 17.246 15.139 1.00 55.16 117 SER A O 1
ATOM 980 N N . GLN A 1 118 ? -38.650 19.126 14.922 1.00 55.00 118 GLN A N 1
ATOM 981 C CA . GLN A 1 118 ? -39.790 20.037 14.757 1.00 55.00 118 GLN A CA 1
ATOM 982 C C . GLN A 1 118 ? -40.291 20.171 13.312 1.00 55.00 118 GLN A C 1
ATOM 984 O O . GLN A 1 118 ? -41.259 20.885 13.071 1.00 55.00 118 GLN A O 1
ATOM 989 N N . LEU A 1 119 ? -39.669 19.491 12.343 1.00 51.22 119 LEU A N 1
ATOM 990 C CA . LEU A 1 119 ? -40.101 19.536 10.939 1.00 51.22 119 LEU A CA 1
ATOM 991 C C . LEU A 1 119 ? -41.140 18.464 10.575 1.00 51.22 119 LEU A C 1
ATOM 993 O O . LEU A 1 119 ? -41.406 18.248 9.394 1.00 51.22 119 LEU A O 1
ATOM 997 N N . THR A 1 120 ? -41.763 17.811 11.558 1.00 55.56 120 THR A N 1
ATOM 998 C CA . THR A 1 120 ? -42.966 17.014 11.300 1.00 55.56 120 THR A CA 1
ATOM 999 C C . THR A 1 120 ? -44.137 17.964 11.011 1.00 55.56 120 THR A C 1
ATOM 1001 O O . THR A 1 120 ? -44.469 18.795 11.859 1.00 55.56 120 THR A O 1
ATOM 1004 N N . PRO A 1 121 ? -44.770 17.910 9.822 1.00 51.06 121 PRO A N 1
ATOM 1005 C CA . PRO A 1 121 ? -45.985 18.678 9.581 1.00 51.06 121 PRO A CA 1
ATOM 1006 C C . PRO A 1 121 ? -47.059 18.219 10.576 1.00 51.06 121 PRO A C 1
ATOM 1008 O O . PRO A 1 121 ? -47.194 17.010 10.777 1.00 51.06 121 PRO A O 1
ATOM 1011 N N . PRO A 1 122 ? -47.837 19.123 11.194 1.00 44.44 122 PRO A N 1
ATOM 1012 C CA . PRO A 1 122 ? -48.915 18.703 12.077 1.00 44.44 122 PRO A CA 1
ATOM 1013 C C . PRO A 1 122 ? -49.938 17.885 11.277 1.00 44.44 122 PRO A C 1
ATOM 1015 O O . PRO A 1 122 ? -50.501 18.374 10.292 1.00 44.44 122 PRO A O 1
ATOM 1018 N N . GLU A 1 123 ? -50.174 16.638 11.696 1.00 50.59 123 GLU A N 1
ATOM 1019 C CA . GLU A 1 123 ? -51.273 15.809 11.201 1.00 50.59 123 GLU A CA 1
ATOM 1020 C C . GLU A 1 123 ? -52.590 16.570 11.396 1.00 50.59 123 GLU A C 1
ATOM 1022 O O . GLU A 1 123 ? -52.994 16.887 12.515 1.00 50.59 123 GLU A O 1
ATOM 1027 N N . ARG A 1 124 ? -53.266 16.897 10.291 1.00 50.59 124 ARG A N 1
ATOM 1028 C CA . ARG A 1 124 ? -54.638 17.409 10.323 1.00 50.59 124 ARG A CA 1
ATOM 1029 C C . ARG A 1 124 ? -55.589 16.217 10.432 1.00 50.59 124 ARG A C 1
ATOM 1031 O O . ARG A 1 124 ? -55.642 15.437 9.482 1.00 50.59 124 ARG A O 1
ATOM 1038 N N . PRO A 1 125 ? -56.401 16.081 11.491 1.00 47.59 125 PRO A N 1
ATOM 1039 C CA . PRO A 1 125 ? -57.524 15.162 11.446 1.00 47.59 125 PRO A CA 1
ATOM 1040 C C . PRO A 1 125 ? -58.665 15.847 10.685 1.00 47.59 125 PRO A C 1
ATOM 1042 O O . PRO A 1 125 ? -59.351 16.712 11.226 1.00 47.59 125 PRO A O 1
ATOM 1045 N N . LEU A 1 126 ? -58.872 15.485 9.420 1.00 38.88 126 LEU A N 1
ATOM 1046 C CA . LEU A 1 126 ? -60.105 15.828 8.712 1.00 38.88 126 LEU A CA 1
ATOM 1047 C C . LEU A 1 126 ? -60.998 14.589 8.672 1.00 38.88 126 LEU A C 1
ATOM 1049 O O . LEU A 1 126 ? -60.822 13.685 7.859 1.00 38.88 126 LEU A O 1
ATOM 1053 N N . ASN A 1 127 ? -61.925 14.565 9.630 1.00 41.62 127 ASN A N 1
ATOM 1054 C CA . ASN A 1 127 ? -63.062 13.659 9.679 1.00 41.62 127 ASN A CA 1
ATOM 1055 C C . ASN A 1 127 ? -63.945 13.836 8.435 1.00 41.62 127 ASN A C 1
ATOM 1057 O O . ASN A 1 127 ? -64.205 14.955 7.996 1.00 41.62 127 ASN A O 1
ATOM 1061 N N . LEU A 1 128 ? -64.424 12.704 7.918 1.00 45.84 128 LEU A N 1
ATOM 1062 C CA . LEU A 1 128 ? -65.447 12.594 6.881 1.00 45.84 128 LEU A CA 1
ATOM 1063 C C . LEU A 1 128 ? -66.787 13.170 7.371 1.00 45.84 128 LEU A C 1
ATOM 1065 O O . LEU A 1 128 ? -67.381 12.623 8.298 1.00 45.84 128 LEU A O 1
ATOM 1069 N N . SER A 1 129 ? -67.303 14.205 6.707 1.00 44.59 129 SER A N 1
ATOM 1070 C CA . SER A 1 129 ? -68.727 14.344 6.332 1.00 44.59 129 SER A CA 1
ATOM 1071 C C . SER A 1 129 ? -68.942 15.609 5.489 1.00 44.59 129 SER A C 1
ATOM 1073 O O . SER A 1 129 ? -68.639 16.704 5.946 1.00 44.59 129 SER A O 1
ATOM 1075 N N . ASP A 1 130 ? -69.493 15.400 4.284 1.00 38.88 130 ASP A N 1
ATOM 1076 C CA . ASP A 1 130 ? -70.183 16.354 3.392 1.00 38.88 130 ASP A CA 1
ATOM 1077 C C . ASP A 1 130 ? -69.339 17.525 2.819 1.00 38.88 130 ASP A C 1
ATOM 1079 O O . ASP A 1 130 ? -68.703 18.279 3.537 1.00 38.88 130 ASP A O 1
ATOM 1083 N N . VAL A 1 131 ? -69.249 17.786 1.505 1.00 39.53 131 VAL A N 1
ATOM 1084 C CA . VAL A 1 131 ? -70.314 17.905 0.496 1.00 39.53 131 VAL A CA 1
ATOM 1085 C C . VAL A 1 131 ? -69.734 17.738 -0.933 1.00 39.53 131 VAL A C 1
ATOM 1087 O O . VAL A 1 131 ? -68.763 18.391 -1.293 1.00 39.53 131 VAL A O 1
ATOM 1090 N N . SER A 1 132 ? -70.400 16.892 -1.729 1.00 40.25 132 SER A N 1
ATOM 1091 C CA . SER A 1 132 ? -70.703 16.947 -3.181 1.00 40.25 132 SER A CA 1
ATOM 1092 C C . SER A 1 132 ? -69.669 17.350 -4.264 1.00 40.25 132 SER A C 1
ATOM 1094 O O . SER A 1 132 ? -69.182 18.471 -4.324 1.00 40.25 132 SER A O 1
ATOM 1096 N N . MET A 1 133 ? -69.515 16.408 -5.211 1.00 37.47 133 MET A N 1
ATOM 1097 C CA . MET A 1 133 ? -69.256 16.477 -6.667 1.00 37.47 133 MET A CA 1
ATOM 1098 C C . MET A 1 133 ? -68.516 17.669 -7.306 1.00 37.47 133 MET A C 1
ATOM 1100 O O . MET A 1 133 ? -69.061 18.763 -7.387 1.00 37.47 133 MET A O 1
ATOM 1104 N N . MET A 1 134 ? -67.462 17.346 -8.077 1.00 33.62 134 MET A N 1
ATOM 1105 C CA . MET A 1 134 ? -67.466 17.537 -9.544 1.00 33.62 134 MET A CA 1
ATOM 1106 C C . MET A 1 134 ? -66.370 16.683 -10.221 1.00 33.62 134 MET A C 1
ATOM 1108 O O . MET A 1 134 ? -65.188 16.825 -9.922 1.00 33.62 134 MET A O 1
ATOM 1112 N N . GLN A 1 135 ? -66.765 15.777 -11.123 1.00 44.25 135 GLN A N 1
ATOM 1113 C CA . GLN A 1 135 ? -65.878 15.087 -12.077 1.00 44.25 135 GLN A CA 1
ATOM 1114 C C . GLN A 1 135 ? -65.495 16.047 -13.205 1.00 44.25 135 GLN A C 1
ATOM 1116 O O . GLN A 1 135 ? -66.427 16.663 -13.709 1.00 44.25 135 GLN A O 1
ATOM 1121 N N . ILE A 1 136 ? -64.240 16.058 -13.694 1.00 41.97 136 ILE A N 1
ATOM 1122 C CA . ILE A 1 136 ? -63.922 16.093 -15.144 1.00 41.97 136 ILE A CA 1
ATOM 1123 C C . ILE A 1 136 ? -62.550 15.425 -15.413 1.00 41.97 136 ILE A C 1
ATOM 1125 O O . ILE A 1 136 ? -61.635 15.502 -14.598 1.00 41.97 136 ILE A O 1
ATOM 1129 N N . TYR A 1 137 ? -62.476 14.732 -16.552 1.00 37.91 137 TYR A N 1
ATOM 1130 C CA . TYR A 1 137 ? -61.472 13.787 -17.049 1.00 37.91 137 TYR A CA 1
ATOM 1131 C C . TYR A 1 137 ? -60.181 14.409 -17.622 1.00 37.91 137 TYR A C 1
ATOM 1133 O O . TYR A 1 137 ? -60.150 15.567 -18.031 1.00 37.91 137 TYR A O 1
ATOM 1141 N N . THR A 1 138 ? -59.142 13.569 -17.686 1.00 40.66 138 THR A N 1
ATOM 1142 C CA . THR A 1 138 ? -57.823 13.745 -18.322 1.00 40.66 138 THR A CA 1
ATOM 1143 C C . THR A 1 138 ? -57.899 13.799 -19.856 1.00 40.66 138 THR A C 1
ATOM 1145 O O . THR A 1 138 ? -58.790 13.189 -20.450 1.00 40.66 138 THR A O 1
ATOM 1148 N N . VAL A 1 139 ? -56.916 14.457 -20.480 1.00 55.78 139 VAL A N 1
ATOM 1149 C CA . VAL A 1 139 ? -56.476 14.212 -21.870 1.00 55.78 139 VAL A CA 1
ATOM 1150 C C .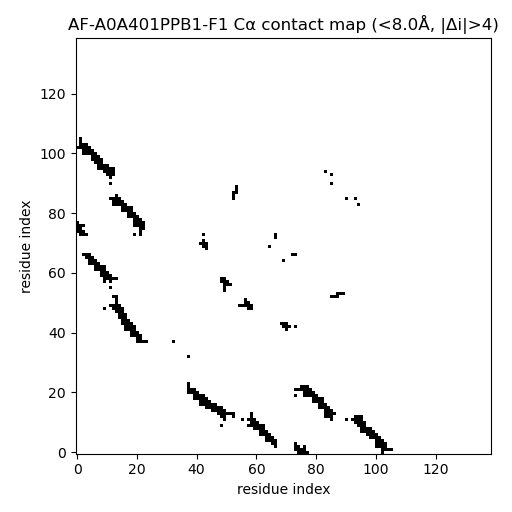 VAL A 1 139 ? -55.123 13.523 -21.850 1.00 55.78 139 VAL A C 1
ATOM 1152 O O . VAL A 1 139 ? -54.272 13.972 -21.049 1.00 55.78 139 VAL A O 1
#

Mean predicted aligned error: 13.5 Å

Organism: Scyliorhinus torazame (NCBI:txid75743)

Nearest PDB structures (foldseek):
  3k75-assembly1_B  TM=7.632E-01  e=7.514E-03  Homo sapiens
  3k75-assembly2_C  TM=7.662E-01  e=1.889E-02  Homo sapiens

Solvent-accessible surface area (backbone atoms only — not comparable to full-atom values): 8769 Å² total; per-residue (Å²): 78,39,52,32,36,43,33,31,28,35,34,52,30,20,28,40,28,35,30,38,25,37,70,81,85,60,92,90,62,97,59,81,80,54,74,88,73,50,60,77,43,72,33,38,75,66,44,77,46,18,94,46,57,85,51,73,59,48,19,70,40,74,49,74,48,48,48,89,74,34,76,51,88,52,51,50,36,75,44,81,44,80,47,78,42,58,90,34,85,85,58,87,69,58,48,70,42,78,76,44,78,40,69,51,82,90,70,71,89,82,62,80,49,83,76,66,72,69,75,66,77,81,84,76,89,80,78,91,76,88,82,84,88,84,90,85,84,87,133

Sequence (139 aa):
MYLQTITFKNYYTAFLTVRLQRRVTTEGVEMAVDRRLLKWKTCIRNMCLMPNPHTENGSQNYFSISRDQMLFEPDDVMTVRLILRQPSPVWLTFTIEDIKMYECDHDKDKVQGPWLSQLTPPERPLNLSDVSMMQIYTV

pLDDT: mean 80.09, std 22.12, range [33.62, 98.81]